Protein AF-A0A9E2E2E7-F1 (afdb_monomer_lite)

pLDDT: mean 81.46, std 17.02, range [42.81, 96.31]

Sequence (90 aa):
MIKCVFVVMLLGLGFAKLPAAELKIWKLLDVWPGKVPGEKGDVPSETLTTHKYRGAPILKYNNVTKPTLTVFKPSQEQDTGASVVICPGG

Foldseek 3Di:
DPVVVVVVVVVPPDPPPPPPPPQDQPDKAWPPPDFDPPDDDDQDDWDWDWDDDPNDIDIDIPSDGTDIDGDTADPPVPPPVDDDDDDDDD

Radius of gyration: 25.11 Å; chains: 1; bounding box: 34×54×70 Å

Secondary structure (DSSP, 8-state):
--HHHHHHHTSSS----PPP----EEEEEES-SSSPTT--SPPPPPEEEEEEETTEEEEEEES----EEEEE---GGG--S---------

Structure (mmCIF, N/CA/C/O backbone):
data_AF-A0A9E2E2E7-F1
#
_entry.id   AF-A0A9E2E2E7-F1
#
loop_
_atom_site.group_PDB
_atom_site.id
_atom_site.type_symbol
_atom_site.label_atom_id
_atom_site.label_alt_id
_atom_site.label_comp_id
_atom_site.label_asym_id
_atom_site.label_entity_id
_atom_site.label_seq_id
_atom_site.pdbx_PDB_ins_code
_atom_site.Cartn_x
_atom_site.Cartn_y
_atom_site.Cartn_z
_atom_site.occupancy
_atom_site.B_iso_or_equiv
_atom_site.auth_seq_id
_atom_site.auth_comp_id
_atom_site.auth_asym_id
_atom_site.auth_atom_id
_atom_site.pdbx_PDB_model_num
ATOM 1 N N . MET A 1 1 ? -14.213 38.748 50.982 1.00 49.53 1 MET A N 1
ATOM 2 C CA . MET A 1 1 ? -13.200 38.413 49.951 1.00 49.53 1 MET A CA 1
ATOM 3 C C . MET A 1 1 ? -12.715 36.951 50.004 1.00 49.53 1 MET A C 1
ATOM 5 O O . MET A 1 1 ? -11.637 36.667 49.515 1.00 49.53 1 MET A O 1
ATOM 9 N N . ILE A 1 2 ? -13.498 35.999 50.541 1.00 53.62 2 ILE A N 1
ATOM 10 C CA . ILE A 1 2 ? -13.070 34.586 50.702 1.00 53.62 2 ILE A CA 1
ATOM 11 C C . ILE A 1 2 ? -13.869 33.608 49.818 1.00 53.62 2 ILE A C 1
ATOM 13 O O . ILE A 1 2 ? -13.381 32.536 49.485 1.00 53.62 2 ILE A O 1
ATOM 17 N N . LYS A 1 3 ? -15.061 33.997 49.337 1.00 42.81 3 LYS A N 1
ATOM 18 C CA . LYS A 1 3 ? -15.906 33.137 48.486 1.00 42.81 3 LYS A CA 1
ATOM 19 C C . LYS A 1 3 ? -15.501 33.109 47.003 1.00 42.81 3 LYS A C 1
ATOM 21 O O . LYS A 1 3 ? -15.734 32.101 46.352 1.00 42.81 3 LYS A O 1
ATOM 26 N N . CYS A 1 4 ? -14.850 34.152 46.476 1.00 44.56 4 CYS A N 1
ATOM 27 C CA . CYS A 1 4 ? -14.442 34.188 45.061 1.00 44.56 4 CYS A CA 1
ATOM 28 C C . CYS A 1 4 ? -13.174 33.371 44.762 1.00 44.56 4 CYS A C 1
ATOM 30 O O . CYS A 1 4 ? -12.970 32.975 43.622 1.00 44.56 4 CYS A O 1
ATOM 32 N N . VAL A 1 5 ? -12.339 33.087 45.769 1.00 50.00 5 VAL A N 1
ATOM 33 C CA . VAL A 1 5 ? -11.070 32.359 45.573 1.00 50.00 5 VAL A CA 1
ATOM 34 C C . VAL A 1 5 ? -11.308 30.856 45.369 1.00 50.00 5 VAL A C 1
ATOM 36 O O . VAL A 1 5 ? -10.625 30.230 44.567 1.00 50.00 5 VAL A O 1
ATOM 39 N N . PHE A 1 6 ? -12.335 30.282 46.007 1.00 42.94 6 PHE A N 1
ATOM 40 C CA . PHE A 1 6 ? -12.648 28.851 45.885 1.00 42.94 6 PHE A CA 1
ATOM 41 C C . PHE A 1 6 ? -13.259 28.454 44.534 1.00 42.94 6 PHE A C 1
ATOM 43 O O . PHE A 1 6 ? -13.070 27.326 44.088 1.00 42.94 6 PHE A O 1
ATOM 50 N N . VAL A 1 7 ? -13.951 29.372 43.853 1.00 46.44 7 VAL A N 1
ATOM 51 C CA . VAL A 1 7 ? -14.588 29.088 42.553 1.00 46.44 7 VAL A CA 1
ATOM 52 C C . VAL A 1 7 ? -13.551 28.973 41.430 1.00 46.44 7 VAL A C 1
ATOM 54 O O . VAL A 1 7 ? -13.737 28.200 40.495 1.00 46.44 7 VAL A O 1
ATOM 57 N N . VAL A 1 8 ? -12.420 29.674 41.543 1.00 48.22 8 VAL A N 1
ATOM 58 C CA . VAL A 1 8 ? -11.375 29.675 40.505 1.00 48.22 8 VAL A CA 1
ATOM 59 C C . VAL A 1 8 ? -10.498 28.416 40.566 1.00 48.22 8 VAL A C 1
ATOM 61 O 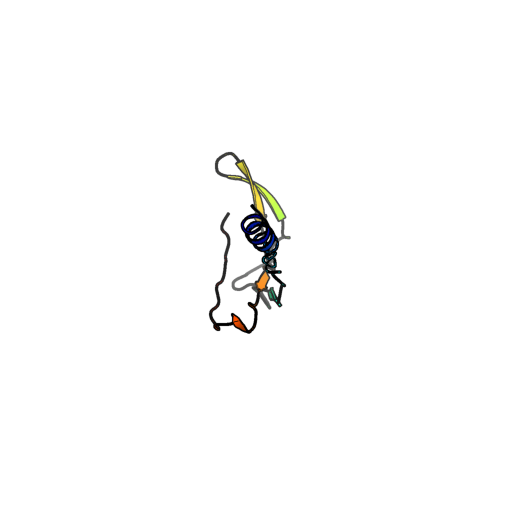O . VAL A 1 8 ? -9.961 27.994 39.547 1.00 48.22 8 VAL A O 1
ATOM 64 N N . MET A 1 9 ? -10.406 27.746 41.721 1.00 45.16 9 MET A N 1
ATOM 65 C CA . MET A 1 9 ? -9.575 26.542 41.871 1.00 45.16 9 MET A CA 1
ATOM 66 C C . MET A 1 9 ? -10.239 25.260 41.326 1.00 45.16 9 MET A C 1
ATOM 68 O O . MET A 1 9 ? -9.550 24.280 41.057 1.00 45.16 9 MET A O 1
ATOM 72 N N . LEU A 1 10 ? -11.558 25.272 41.099 1.00 49.09 10 LEU A N 1
ATOM 73 C CA . LEU A 1 10 ? -12.325 24.124 40.587 1.00 49.09 10 LEU A CA 1
ATOM 74 C C . LEU A 1 10 ? -12.398 24.034 39.051 1.00 49.09 10 LEU A C 1
ATOM 76 O O . LEU A 1 10 ? -12.837 23.012 38.535 1.00 49.09 10 LEU A O 1
ATOM 80 N N . LEU A 1 11 ? -11.935 25.050 38.312 1.00 50.81 11 LEU A N 1
ATOM 81 C CA . LEU A 1 11 ? -11.898 25.027 36.838 1.00 50.81 11 LEU A CA 1
ATOM 82 C C . LEU A 1 11 ? -10.548 24.583 36.240 1.00 50.81 11 LEU A C 1
ATOM 84 O O . LEU A 1 11 ? -10.431 24.458 35.024 1.00 50.81 11 LEU A O 1
ATOM 88 N N . GLY A 1 12 ? -9.520 24.352 37.063 1.00 53.28 12 GLY A N 1
ATOM 89 C CA . GLY A 1 12 ? -8.139 24.155 36.594 1.00 53.28 12 GLY A CA 1
ATOM 90 C C . GLY A 1 12 ? -7.721 22.721 36.233 1.00 53.28 12 GLY A C 1
ATOM 91 O O . GLY A 1 12 ? -6.607 22.525 35.756 1.00 53.28 12 GLY A O 1
ATOM 92 N N . LEU A 1 13 ? -8.563 21.710 36.454 1.00 59.19 13 LEU A N 1
ATOM 93 C CA . LEU A 1 13 ? -8.205 20.291 36.295 1.00 59.19 13 LEU A CA 1
ATOM 94 C C . LEU A 1 13 ? -9.189 19.596 35.356 1.00 59.19 13 LEU A C 1
ATOM 96 O O . LEU A 1 13 ? -10.120 18.926 35.789 1.00 59.19 13 LEU A O 1
ATOM 100 N N . GLY A 1 14 ? -8.995 19.776 34.052 1.00 53.69 14 GLY A N 1
ATOM 101 C CA . GLY A 1 14 ? -9.910 19.172 33.091 1.00 53.69 14 GLY A CA 1
ATOM 102 C C . GLY A 1 14 ? -9.520 19.262 31.626 1.00 53.69 14 GLY A C 1
ATOM 103 O O . GLY A 1 14 ? -10.399 19.141 30.784 1.00 53.69 14 GLY A O 1
ATOM 104 N N . PHE A 1 15 ? -8.240 19.430 31.276 1.00 57.72 15 PHE A N 1
ATOM 105 C CA . PHE A 1 15 ? -7.820 19.008 29.938 1.00 57.72 15 PHE A CA 1
ATOM 106 C C . PHE A 1 15 ? -7.785 17.481 29.944 1.00 57.72 15 PHE A C 1
ATOM 108 O O . PHE A 1 15 ? -6.747 16.868 30.197 1.00 57.72 15 PHE A O 1
ATOM 115 N N . ALA A 1 16 ? -8.948 16.863 29.724 1.00 62.00 16 ALA A N 1
ATOM 116 C CA . ALA A 1 16 ? -9.010 15.467 29.339 1.00 62.00 16 ALA A CA 1
ATOM 117 C C . ALA A 1 16 ? -8.091 15.322 28.122 1.00 62.00 16 ALA A C 1
ATOM 119 O O . ALA A 1 16 ? -8.347 15.909 27.069 1.00 62.00 16 ALA A O 1
ATOM 120 N N . LYS A 1 17 ? -6.974 14.605 28.283 1.00 54.62 17 LYS A N 1
ATOM 121 C CA . LYS A 1 17 ? -6.186 14.161 27.139 1.00 54.62 17 LYS A CA 1
ATOM 122 C C . LYS A 1 17 ? -7.135 13.306 26.313 1.00 54.62 17 LYS A C 1
ATOM 124 O O . LYS A 1 17 ? -7.445 12.189 26.718 1.00 54.62 17 LYS A O 1
ATOM 129 N N . LEU A 1 18 ? -7.641 13.854 25.210 1.00 59.22 18 LEU A N 1
ATOM 130 C CA . LEU A 1 18 ? -8.305 13.049 24.199 1.00 59.22 18 LEU A CA 1
ATOM 131 C C . LEU A 1 18 ? -7.310 11.940 23.853 1.00 59.22 18 LEU A C 1
ATOM 133 O O . LEU A 1 18 ? -6.173 12.266 23.488 1.00 59.22 18 LEU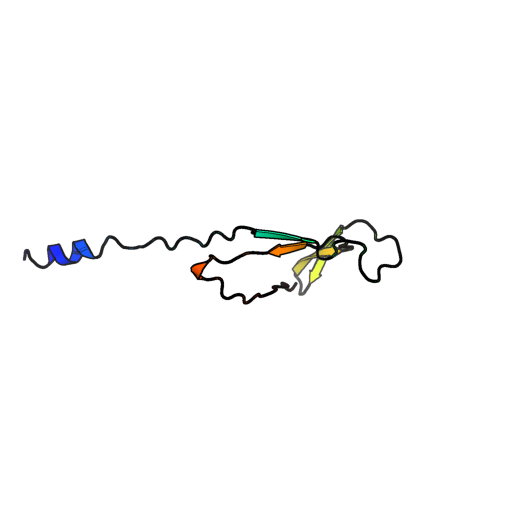 A O 1
ATOM 137 N N . PRO A 1 19 ? -7.658 10.658 24.048 1.00 59.59 19 PRO A N 1
ATOM 138 C CA . PRO A 1 19 ? -6.787 9.595 23.598 1.00 59.59 19 PRO A CA 1
ATOM 139 C C . PRO A 1 19 ? -6.603 9.811 22.100 1.00 59.59 19 PRO A C 1
ATOM 141 O O . PRO A 1 19 ? -7.579 9.888 21.352 1.00 59.59 19 PRO A O 1
ATOM 144 N N . ALA A 1 20 ? -5.354 9.984 21.665 1.00 60.78 20 ALA A N 1
ATOM 145 C CA . ALA A 1 20 ? -5.050 9.864 20.254 1.00 60.78 20 ALA A CA 1
ATOM 146 C C . ALA A 1 20 ? -5.562 8.482 19.849 1.00 60.78 20 ALA A C 1
ATOM 148 O O . ALA A 1 20 ? -5.155 7.488 20.451 1.00 60.78 20 ALA A O 1
ATOM 149 N N . ALA A 1 21 ? -6.522 8.430 18.926 1.00 63.59 21 ALA A N 1
ATOM 150 C CA . ALA A 1 21 ? -7.045 7.164 18.450 1.00 63.59 21 ALA A CA 1
ATOM 151 C C . ALA A 1 21 ? -5.868 6.380 17.864 1.00 63.59 21 ALA A C 1
ATOM 153 O O . ALA A 1 21 ? -5.316 6.749 16.826 1.00 63.59 21 ALA A O 1
ATOM 154 N N . GLU A 1 22 ? -5.433 5.343 18.573 1.00 67.00 22 GLU A N 1
ATOM 155 C CA . GLU A 1 22 ? -4.370 4.476 18.100 1.00 67.00 22 GLU A CA 1
ATOM 156 C C . GLU A 1 22 ? -4.951 3.645 16.956 1.00 67.00 22 GLU A C 1
ATOM 158 O O . GLU A 1 22 ? -5.737 2.718 17.164 1.00 67.00 22 GLU A O 1
ATOM 163 N N . LEU A 1 23 ? -4.614 4.022 15.721 1.00 72.75 23 LEU A N 1
ATOM 164 C CA . LEU A 1 23 ? -4.990 3.269 14.531 1.00 72.75 23 LEU A CA 1
ATOM 165 C C . LEU A 1 23 ? -4.204 1.958 14.507 1.00 72.75 23 LEU A C 1
ATOM 167 O O . LEU A 1 23 ? -3.144 1.845 13.891 1.00 72.75 23 LEU A O 1
ATOM 171 N N . LYS A 1 24 ? -4.734 0.947 15.192 1.00 84.19 24 LYS A N 1
ATOM 172 C CA . LYS A 1 24 ? -4.186 -0.402 15.154 1.00 84.19 24 LYS A CA 1
ATOM 173 C C . LYS A 1 24 ? -4.535 -1.057 13.823 1.00 84.19 24 LYS A C 1
ATOM 175 O O . LYS A 1 24 ? -5.708 -1.190 13.469 1.00 84.19 24 LYS A O 1
ATOM 180 N N . ILE A 1 25 ? -3.510 -1.520 13.110 1.00 92.25 25 ILE A N 1
ATOM 181 C CA . ILE A 1 25 ? -3.693 -2.354 11.921 1.00 92.25 25 ILE A CA 1
ATOM 182 C C . ILE A 1 25 ? -4.401 -3.639 12.357 1.00 92.25 25 ILE A C 1
ATOM 184 O O . ILE A 1 25 ? -3.865 -4.421 13.144 1.00 92.25 25 ILE A O 1
ATOM 188 N N . TRP A 1 26 ? -5.620 -3.844 11.863 1.00 94.31 26 TRP A N 1
ATOM 189 C CA . TRP A 1 26 ? -6.399 -5.046 12.149 1.00 94.31 26 TRP A CA 1
ATOM 190 C C . TRP A 1 26 ? -6.011 -6.184 11.212 1.00 94.31 26 TRP A C 1
ATOM 192 O O . TRP A 1 26 ? -5.880 -7.332 11.639 1.00 94.31 26 TRP A O 1
ATOM 202 N N . LYS A 1 27 ? -5.821 -5.870 9.928 1.00 95.06 27 LYS A N 1
ATOM 203 C CA . LYS A 1 27 ? -5.434 -6.847 8.913 1.00 95.06 27 LYS A CA 1
ATOM 204 C C . LYS A 1 27 ? -4.675 -6.171 7.781 1.00 95.06 27 LYS A C 1
ATOM 206 O O . LYS A 1 27 ? -5.003 -5.051 7.404 1.00 95.06 27 LYS A O 1
ATOM 211 N N . LEU A 1 28 ? -3.702 -6.881 7.226 1.00 95.44 28 LEU A N 1
ATOM 212 C CA . LEU A 1 28 ? -3.107 -6.566 5.935 1.00 95.44 28 LEU A CA 1
ATOM 213 C C . LEU A 1 28 ? -3.685 -7.546 4.911 1.00 95.44 28 LEU A C 1
ATOM 215 O O . LEU A 1 28 ? -3.682 -8.754 5.148 1.00 95.44 28 LEU A O 1
ATOM 219 N N . LEU A 1 29 ? -4.242 -7.027 3.826 1.00 95.06 29 LEU A N 1
ATOM 220 C CA . LEU A 1 29 ? -4.838 -7.817 2.755 1.00 95.06 29 LEU A CA 1
ATOM 221 C C . LEU A 1 29 ? -3.995 -7.681 1.497 1.00 95.06 29 LEU A C 1
ATOM 223 O O . LEU A 1 29 ? -3.751 -6.562 1.058 1.00 95.06 29 LEU A O 1
ATOM 227 N N . ASP A 1 30 ? -3.624 -8.797 0.883 1.00 94.56 30 ASP A N 1
ATOM 228 C CA . ASP A 1 30 ? -3.124 -8.778 -0.488 1.00 94.56 30 ASP A CA 1
ATOM 229 C C . ASP A 1 30 ? -4.287 -8.450 -1.425 1.00 94.56 30 ASP A C 1
ATOM 231 O O . ASP A 1 30 ? -5.327 -9.114 -1.398 1.00 94.56 30 ASP A O 1
ATOM 235 N N . VAL A 1 31 ? -4.125 -7.427 -2.265 1.00 93.06 31 VAL A N 1
ATOM 236 C CA . VAL A 1 31 ? -5.133 -7.094 -3.286 1.00 93.06 31 VAL A CA 1
ATOM 237 C C . VAL A 1 31 ? -5.247 -8.242 -4.290 1.00 93.06 31 VAL A C 1
ATOM 239 O O . VAL A 1 31 ? -6.343 -8.588 -4.730 1.00 93.06 31 VAL A O 1
ATOM 242 N N . TRP A 1 32 ? -4.111 -8.870 -4.604 1.00 91.31 32 TRP A N 1
ATOM 243 C CA . TRP A 1 32 ? -4.023 -10.053 -5.450 1.00 91.31 32 TRP A CA 1
ATOM 244 C C . TRP A 1 32 ? -3.609 -11.263 -4.597 1.00 91.31 32 TRP A C 1
ATOM 246 O O . TRP A 1 32 ? -2.418 -11.519 -4.444 1.00 91.31 32 TRP A O 1
ATOM 256 N N . PRO A 1 33 ? -4.556 -12.049 -4.052 1.00 85.00 33 PRO A N 1
ATOM 257 C CA . PRO A 1 33 ? -4.230 -13.248 -3.266 1.00 85.00 33 PRO A CA 1
ATOM 258 C C . PRO A 1 33 ? -3.657 -14.401 -4.114 1.00 85.00 33 PRO A C 1
ATOM 260 O O . PRO A 1 33 ? -3.271 -15.439 -3.583 1.00 85.00 33 PRO A O 1
ATOM 263 N N . GLY A 1 34 ? -3.629 -14.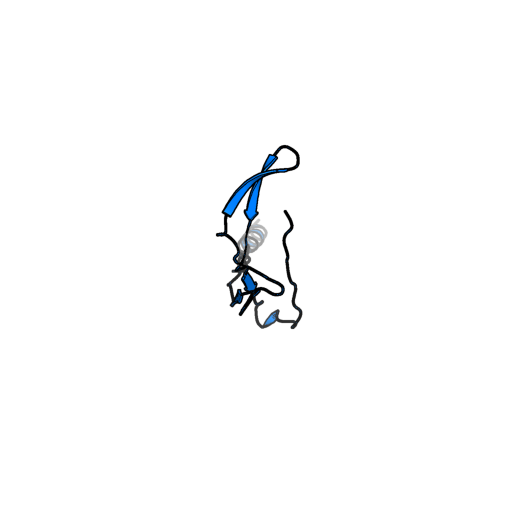248 -5.439 1.00 85.00 34 GLY A N 1
ATOM 264 C CA . GLY A 1 34 ? -3.118 -15.231 -6.386 1.00 85.00 34 GLY A CA 1
ATOM 265 C C . GLY A 1 34 ? -2.444 -14.550 -7.572 1.00 85.00 34 GLY A C 1
ATOM 266 O O . GLY A 1 34 ? -1.754 -13.546 -7.420 1.00 85.00 34 GLY A O 1
ATOM 267 N N . LYS A 1 35 ? -2.639 -15.090 -8.778 1.00 84.12 35 LYS A N 1
ATOM 268 C CA . LYS A 1 35 ? -2.103 -14.465 -9.995 1.00 84.12 35 LYS A CA 1
ATOM 269 C C . LYS A 1 35 ? -2.751 -13.099 -10.230 1.00 84.12 35 LYS A C 1
ATOM 271 O O . LYS A 1 35 ? -3.955 -12.944 -10.030 1.00 84.12 35 LYS A O 1
ATOM 276 N N . VAL A 1 36 ? -1.953 -12.142 -10.700 1.00 86.69 36 VAL A N 1
ATOM 277 C CA . VAL A 1 36 ? -2.434 -10.811 -11.086 1.00 86.69 36 VAL A CA 1
ATOM 278 C C . VAL A 1 36 ? -3.468 -10.959 -12.217 1.00 86.69 36 VAL A C 1
ATOM 280 O O . VAL A 1 36 ? -3.176 -11.619 -13.221 1.00 86.69 36 VAL A O 1
ATOM 283 N N . PRO A 1 37 ? -4.683 -10.396 -12.081 1.00 84.94 37 PRO A N 1
ATOM 284 C CA . PRO A 1 37 ? -5.711 -10.520 -13.108 1.00 84.94 37 PRO A CA 1
ATOM 285 C C . PRO A 1 37 ? -5.280 -9.899 -14.439 1.00 84.94 37 PRO A C 1
ATOM 287 O O . PRO A 1 37 ? -4.894 -8.736 -14.496 1.00 84.94 37 PRO A O 1
ATOM 290 N N . GLY A 1 38 ? -5.387 -10.666 -15.525 1.00 84.19 38 GLY A N 1
ATOM 291 C CA . GLY A 1 38 ? -5.091 -10.182 -16.877 1.00 84.19 38 GLY A CA 1
ATOM 292 C C . GLY A 1 38 ? -3.603 -10.061 -17.218 1.00 84.19 38 GLY A C 1
ATOM 293 O O . GLY A 1 38 ? -3.294 -9.654 -18.337 1.00 84.19 38 GLY A O 1
ATOM 294 N N . GLU A 1 39 ? -2.704 -10.442 -16.308 1.00 83.62 39 GLU A N 1
ATOM 295 C CA . GLU A 1 39 ? -1.266 -10.469 -16.569 1.00 83.62 39 GLU A CA 1
ATOM 296 C C . GLU A 1 39 ? -0.919 -11.584 -17.565 1.00 83.62 39 GLU A C 1
ATOM 298 O O . GLU A 1 39 ? -1.402 -12.716 -17.441 1.00 83.62 39 GLU A O 1
ATOM 303 N N . LYS A 1 40 ? -0.118 -11.258 -18.585 1.00 81.25 40 LYS A N 1
ATOM 304 C CA . LYS A 1 40 ? 0.157 -12.155 -19.725 1.00 81.25 40 LYS A CA 1
ATOM 305 C C . LYS A 1 40 ? 1.620 -12.573 -19.833 1.00 81.25 40 LYS A C 1
ATOM 307 O O . LYS A 1 40 ? 1.926 -13.404 -20.687 1.00 81.25 40 LYS A O 1
ATOM 312 N N . GLY A 1 41 ? 2.508 -12.035 -19.000 1.00 82.38 41 GLY A N 1
ATOM 313 C CA . GLY A 1 41 ? 3.926 -12.365 -19.055 1.00 82.38 41 GLY A CA 1
ATOM 314 C C . GLY A 1 41 ? 4.665 -12.089 -17.754 1.00 82.38 41 GLY A C 1
ATOM 315 O O . GLY A 1 41 ? 4.063 -11.906 -16.696 1.00 82.38 41 GLY A O 1
ATOM 316 N N . ASP A 1 42 ? 5.990 -12.082 -17.857 1.00 84.94 42 ASP A N 1
ATOM 317 C CA . ASP A 1 42 ? 6.866 -11.761 -16.740 1.00 84.94 42 ASP A CA 1
ATOM 318 C C . ASP A 1 42 ? 6.923 -10.244 -16.542 1.00 84.94 42 ASP A C 1
ATOM 320 O O . ASP A 1 42 ? 7.296 -9.485 -17.440 1.00 84.94 42 ASP A O 1
ATOM 324 N N . VAL A 1 43 ? 6.560 -9.801 -15.339 1.00 86.19 43 VAL A N 1
ATOM 325 C CA . VAL A 1 43 ? 6.669 -8.400 -14.931 1.00 86.19 43 VAL A CA 1
ATOM 326 C C . VAL A 1 43 ? 8.071 -8.174 -14.347 1.00 86.19 43 VAL A C 1
ATOM 328 O O . VAL A 1 43 ? 8.487 -8.948 -13.480 1.00 86.19 43 VAL A O 1
ATOM 331 N N . PRO A 1 44 ? 8.818 -7.137 -14.779 1.00 90.25 44 PRO A N 1
ATOM 332 C CA . PRO A 1 44 ? 10.112 -6.812 -14.184 1.00 90.25 44 PRO A CA 1
ATOM 333 C C . PRO A 1 44 ? 9.991 -6.481 -12.692 1.00 90.25 44 PRO A C 1
ATOM 335 O O . PRO A 1 44 ? 8.909 -6.169 -12.200 1.00 90.25 44 PRO A O 1
ATOM 338 N N . SER A 1 45 ? 11.115 -6.476 -11.972 1.00 92.44 45 SER A N 1
ATOM 339 C CA . SER A 1 45 ? 11.132 -6.090 -10.558 1.00 92.44 45 SER A CA 1
ATOM 340 C C . SER A 1 45 ? 10.502 -4.713 -10.320 1.00 92.44 45 SER A C 1
ATOM 342 O O . SER A 1 45 ? 10.598 -3.804 -11.155 1.00 92.44 45 SER A O 1
ATOM 344 N N . GLU A 1 46 ? 9.883 -4.564 -9.150 1.00 94.12 46 GLU A N 1
ATOM 345 C CA . GLU A 1 46 ? 9.354 -3.286 -8.683 1.00 94.12 46 GLU A CA 1
ATOM 346 C C . GLU A 1 46 ? 10.486 -2.256 -8.580 1.00 94.12 46 GLU A C 1
ATOM 348 O O . GLU A 1 46 ? 11.584 -2.557 -8.106 1.00 94.12 46 GLU A O 1
ATOM 353 N N . THR A 1 47 ? 10.229 -1.038 -9.056 1.00 96.31 47 THR A N 1
ATOM 354 C CA . THR A 1 47 ? 11.217 0.050 -9.052 1.00 96.31 47 THR A CA 1
ATOM 355 C C . THR A 1 47 ? 10.602 1.347 -8.559 1.00 96.31 47 THR A C 1
ATOM 357 O O . THR A 1 47 ? 9.417 1.602 -8.767 1.00 96.31 47 THR A O 1
ATOM 360 N N . LEU A 1 48 ? 11.434 2.193 -7.951 1.00 96.06 48 LEU A N 1
ATOM 361 C CA . LEU A 1 48 ? 11.076 3.539 -7.524 1.00 96.06 48 LEU A CA 1
ATOM 362 C C . LEU A 1 48 ? 11.870 4.551 -8.351 1.00 96.06 48 LEU A C 1
ATOM 364 O O . L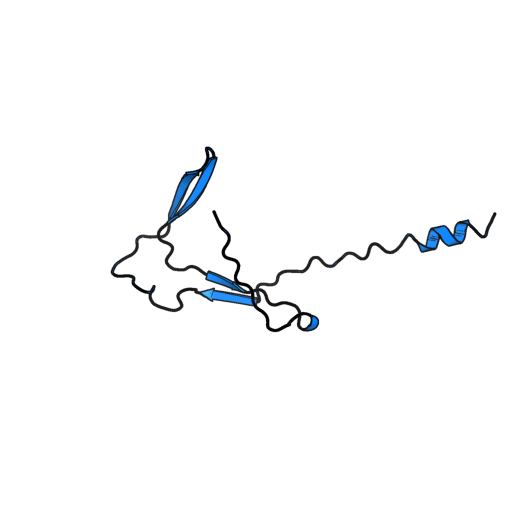EU A 1 48 ? 13.100 4.568 -8.299 1.00 96.06 48 LEU A O 1
ATOM 368 N N . THR A 1 49 ? 11.179 5.382 -9.128 1.00 95.69 49 THR A N 1
ATOM 369 C CA . THR A 1 49 ? 11.801 6.356 -10.035 1.00 95.69 49 THR A CA 1
ATOM 370 C C . THR A 1 49 ? 11.382 7.779 -9.700 1.00 95.69 49 THR A C 1
ATOM 372 O O . THR A 1 49 ? 10.260 8.030 -9.262 1.00 95.69 49 THR A O 1
ATOM 375 N N . THR A 1 50 ? 12.273 8.740 -9.941 1.00 96.06 50 THR A N 1
ATOM 376 C CA . THR A 1 50 ? 11.969 10.164 -9.763 1.00 96.06 50 THR A CA 1
ATOM 377 C C . THR A 1 50 ? 11.409 10.754 -11.054 1.00 96.06 50 THR A C 1
ATOM 379 O O . THR A 1 50 ? 12.033 10.653 -12.110 1.00 96.06 50 THR A O 1
ATOM 382 N N . HIS A 1 51 ? 10.257 11.417 -10.973 1.00 92.38 51 HIS A N 1
ATOM 383 C CA . HIS A 1 51 ? 9.617 12.124 -12.087 1.00 92.38 51 HIS A CA 1
ATOM 384 C C . HIS A 1 51 ? 9.397 13.594 -11.741 1.00 92.38 51 HIS A C 1
ATOM 386 O O . HIS A 1 51 ? 9.332 13.951 -10.572 1.00 92.38 51 HIS A O 1
ATOM 392 N N . LYS A 1 52 ? 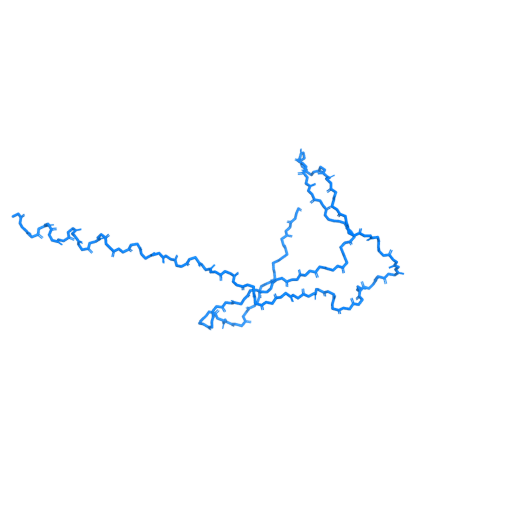9.242 14.458 -12.749 1.00 93.50 52 LYS A N 1
ATOM 393 C CA . LYS A 1 52 ? 8.768 15.831 -12.534 1.00 93.50 52 LYS A CA 1
ATOM 394 C C . LYS A 1 52 ? 7.260 15.885 -12.732 1.00 93.50 52 LYS A C 1
ATOM 396 O O . LYS A 1 52 ? 6.772 15.548 -13.808 1.00 93.50 52 LYS A O 1
ATOM 401 N N . TYR A 1 53 ? 6.545 16.367 -11.727 1.00 88.19 53 TYR A N 1
ATOM 402 C CA . TYR A 1 53 ? 5.119 16.650 -11.805 1.00 88.19 53 TYR A CA 1
ATOM 403 C C . TYR A 1 53 ? 4.856 18.053 -11.260 1.00 88.19 53 TYR A C 1
ATOM 405 O O . TYR A 1 53 ? 5.288 18.395 -10.163 1.00 88.19 53 TYR A O 1
ATOM 413 N N . ARG A 1 54 ? 4.206 18.904 -12.066 1.00 91.25 54 ARG A N 1
ATOM 414 C CA . ARG A 1 54 ? 3.921 20.316 -11.730 1.00 91.25 54 ARG A CA 1
ATOM 415 C C . ARG A 1 54 ? 5.149 21.111 -11.248 1.00 91.25 54 ARG A C 1
ATOM 417 O O . ARG A 1 54 ? 5.055 21.938 -10.351 1.00 91.25 54 ARG A O 1
ATOM 424 N N . GLY A 1 55 ? 6.312 20.851 -11.844 1.00 93.44 55 GLY A N 1
ATOM 425 C CA . GLY A 1 55 ? 7.567 21.536 -11.511 1.00 93.44 55 GLY A CA 1
ATOM 426 C C . GLY A 1 55 ? 8.307 20.993 -10.283 1.00 93.44 55 GLY A C 1
ATOM 427 O O . GLY A 1 55 ? 9.445 21.398 -10.062 1.00 93.44 55 GLY A O 1
ATOM 428 N N . ALA A 1 56 ? 7.732 20.042 -9.542 1.00 92.50 56 ALA A N 1
ATOM 429 C CA . ALA A 1 56 ? 8.364 19.401 -8.392 1.00 92.50 56 ALA A CA 1
ATOM 430 C C . ALA A 1 56 ? 8.761 17.942 -8.698 1.00 92.50 56 ALA A C 1
ATOM 432 O O . ALA A 1 56 ? 8.098 17.280 -9.505 1.00 92.50 56 ALA A O 1
ATOM 433 N N . PRO A 1 57 ? 9.841 17.418 -8.088 1.00 93.69 57 PRO A N 1
ATOM 434 C CA . PRO A 1 57 ? 10.157 15.999 -8.154 1.00 93.69 57 PRO A CA 1
ATOM 435 C C . PRO A 1 57 ? 9.162 15.182 -7.315 1.00 93.69 57 PRO A C 1
ATOM 437 O O . PRO A 1 57 ? 8.866 15.533 -6.176 1.00 93.69 57 PRO A O 1
ATOM 440 N N . ILE A 1 58 ? 8.687 14.073 -7.872 1.00 93.00 58 ILE A N 1
ATOM 441 C CA . ILE A 1 58 ? 7.871 13.059 -7.198 1.00 93.00 58 ILE A CA 1
ATOM 442 C C . ILE A 1 58 ? 8.544 11.692 -7.324 1.00 93.00 58 ILE A C 1
ATOM 444 O O . ILE A 1 58 ? 9.256 11.436 -8.298 1.00 93.00 58 ILE A O 1
ATOM 448 N N . LEU A 1 59 ? 8.292 10.806 -6.364 1.00 93.31 59 LEU A N 1
ATOM 449 C CA . LEU A 1 59 ? 8.679 9.400 -6.443 1.00 93.31 59 LEU A CA 1
ATOM 450 C C . LEU A 1 59 ? 7.506 8.590 -7.001 1.00 93.31 59 LEU A C 1
ATOM 452 O O . LEU A 1 59 ? 6.376 8.734 -6.537 1.00 93.31 59 LEU A O 1
ATOM 456 N N . LYS A 1 60 ? 7.771 7.743 -7.995 1.00 92.81 60 LYS A N 1
ATOM 457 C CA . LYS A 1 60 ? 6.779 6.880 -8.636 1.00 92.81 60 LYS A CA 1
ATOM 458 C C . LYS A 1 60 ? 7.211 5.423 -8.540 1.00 92.81 60 LYS A C 1
ATOM 460 O O . LYS A 1 60 ? 8.298 5.071 -8.992 1.00 92.81 60 LYS A O 1
ATOM 465 N N . TYR A 1 61 ? 6.335 4.584 -8.000 1.00 93.25 61 TYR A N 1
ATOM 466 C CA . TYR A 1 61 ? 6.485 3.134 -8.062 1.00 93.25 61 TYR A CA 1
ATOM 467 C C . TYR A 1 61 ? 6.070 2.615 -9.447 1.00 93.25 61 TYR A C 1
ATOM 469 O O . TYR A 1 61 ? 5.042 3.030 -9.989 1.00 93.25 61 TYR A O 1
ATOM 477 N N . ASN A 1 62 ? 6.855 1.706 -10.022 1.00 92.69 62 ASN A N 1
ATOM 478 C CA . ASN A 1 62 ? 6.543 1.006 -11.272 1.00 92.69 62 ASN A CA 1
ATOM 479 C C . ASN A 1 62 ? 6.604 -0.509 -11.051 1.00 92.69 62 ASN A C 1
ATOM 481 O O . ASN A 1 62 ? 7.325 -0.974 -10.172 1.00 92.69 62 ASN A O 1
ATOM 485 N N . ASN A 1 63 ? 5.900 -1.268 -11.896 1.00 91.38 63 ASN A N 1
ATOM 486 C CA . ASN A 1 63 ? 5.868 -2.736 -11.866 1.00 91.38 63 ASN A CA 1
ATOM 487 C C . ASN A 1 63 ? 5.365 -3.321 -10.528 1.00 91.38 63 ASN A C 1
ATOM 489 O O . ASN A 1 63 ? 5.861 -4.341 -10.056 1.00 91.38 63 ASN A O 1
ATOM 493 N N . VAL A 1 64 ? 4.380 -2.669 -9.900 1.00 90.38 64 VAL A N 1
ATOM 494 C CA . VAL A 1 64 ? 3.798 -3.129 -8.630 1.00 90.38 64 VAL A CA 1
ATOM 495 C C . VAL A 1 64 ? 2.972 -4.395 -8.871 1.00 90.38 64 VAL A C 1
ATOM 497 O O . VAL A 1 64 ? 1.909 -4.342 -9.490 1.00 90.38 64 VAL A O 1
ATOM 500 N N . THR A 1 65 ? 3.445 -5.532 -8.359 1.00 89.88 65 THR A N 1
ATOM 501 C CA . THR A 1 65 ? 2.784 -6.846 -8.514 1.00 89.88 65 THR A CA 1
ATOM 502 C C . THR A 1 65 ? 2.135 -7.362 -7.232 1.00 89.88 65 THR A C 1
ATOM 504 O O . THR A 1 65 ? 1.285 -8.247 -7.297 1.00 89.88 65 THR A O 1
ATOM 507 N N . LYS A 1 66 ? 2.490 -6.802 -6.068 1.00 90.62 66 LYS A N 1
ATOM 508 C CA . LYS A 1 66 ? 1.984 -7.222 -4.748 1.00 90.62 66 LYS A CA 1
ATOM 509 C C . LYS A 1 66 ? 1.437 -6.042 -3.924 1.00 90.62 66 LYS A C 1
ATOM 511 O O . LYS A 1 66 ? 1.956 -5.763 -2.844 1.00 90.62 66 LYS A O 1
ATOM 516 N N . PRO A 1 67 ? 0.424 -5.304 -4.416 1.00 92.38 67 PRO A N 1
ATOM 517 C CA . PRO A 1 67 ? -0.190 -4.245 -3.631 1.00 92.38 67 PRO A CA 1
ATOM 518 C C . PRO A 1 67 ? -0.990 -4.823 -2.457 1.00 92.38 67 PRO A C 1
ATOM 520 O O . PRO A 1 67 ? -1.594 -5.894 -2.562 1.00 92.38 67 PRO A O 1
ATOM 523 N N . THR A 1 68 ? -1.027 -4.075 -1.353 1.00 94.25 68 THR A N 1
ATOM 524 C CA . THR A 1 68 ? -1.749 -4.446 -0.131 1.00 94.25 68 THR A CA 1
ATOM 525 C C . THR A 1 68 ? -2.755 -3.373 0.284 1.00 94.25 68 THR A C 1
ATOM 527 O O . THR A 1 68 ? -2.594 -2.193 -0.026 1.00 94.25 68 THR A O 1
ATOM 530 N N . LEU A 1 69 ? -3.805 -3.787 0.993 1.00 95.44 69 L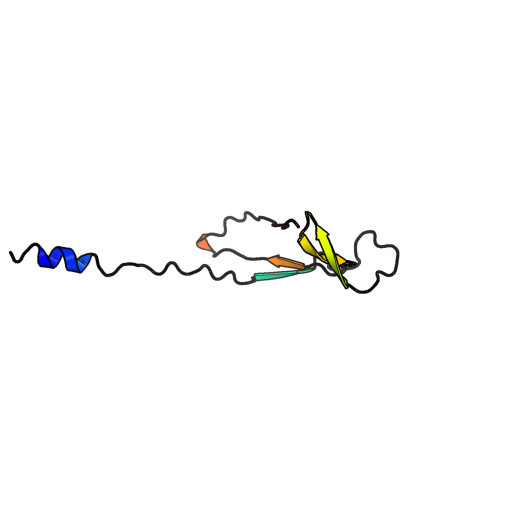EU A N 1
ATOM 531 C CA . LEU A 1 69 ? -4.737 -2.914 1.701 1.00 95.44 69 LEU A CA 1
ATOM 532 C C . LEU A 1 69 ? -4.565 -3.106 3.205 1.00 95.44 69 LEU A C 1
ATOM 534 O O . LEU A 1 69 ? -4.675 -4.217 3.725 1.00 95.44 69 LEU A O 1
ATOM 538 N N . THR A 1 70 ? -4.354 -2.003 3.911 1.00 95.62 70 THR A N 1
ATOM 539 C CA . THR A 1 70 ? -4.336 -1.985 5.373 1.00 95.62 70 THR A CA 1
ATOM 540 C C . THR A 1 70 ? -5.744 -1.730 5.885 1.00 95.62 70 THR A C 1
ATOM 542 O O . THR A 1 70 ? -6.340 -0.691 5.605 1.00 95.62 70 THR A O 1
ATOM 545 N N . VAL A 1 71 ? -6.281 -2.676 6.647 1.00 95.25 71 VAL A N 1
ATOM 546 C CA . VAL A 1 71 ? -7.608 -2.574 7.247 1.00 95.25 71 VAL A CA 1
ATOM 547 C C . VAL A 1 71 ? -7.473 -2.095 8.684 1.00 95.25 71 VAL A C 1
ATOM 549 O O . VAL A 1 71 ? -6.786 -2.714 9.501 1.00 95.25 71 VAL A O 1
ATOM 552 N N . PHE A 1 72 ? -8.190 -1.023 8.994 1.00 93.38 72 PHE A N 1
ATOM 553 C CA . PHE A 1 72 ? -8.378 -0.514 10.346 1.00 93.38 72 PHE A CA 1
ATOM 554 C C . PHE A 1 72 ? -9.806 -0.821 10.777 1.00 93.38 72 PHE A C 1
ATOM 556 O O . PHE A 1 72 ? -10.743 -0.605 10.008 1.00 93.38 72 PHE A O 1
ATOM 563 N N . LYS A 1 73 ? -9.974 -1.347 11.991 1.00 91.62 73 LYS A N 1
ATOM 564 C CA . LYS A 1 73 ? -11.294 -1.635 12.553 1.00 91.62 73 LYS A CA 1
ATOM 565 C C . LYS A 1 73 ? -11.591 -0.612 13.656 1.00 91.62 73 LYS A C 1
ATOM 567 O O . LYS A 1 73 ? -10.712 -0.399 14.494 1.00 91.62 73 LYS A O 1
ATOM 572 N N . PRO A 1 74 ? -12.776 0.024 13.662 1.00 89.56 74 PRO A N 1
ATOM 573 C CA . PRO A 1 74 ? -13.179 0.889 14.766 1.00 89.56 74 PRO A CA 1
ATOM 574 C C . PRO A 1 74 ? -13.342 0.081 16.062 1.00 89.56 74 PRO A C 1
ATOM 576 O O . PRO A 1 74 ? -13.350 -1.156 16.047 1.00 89.56 74 PRO A O 1
ATOM 579 N N . SER A 1 75 ? -13.483 0.774 17.194 1.00 89.88 75 SER A N 1
ATOM 580 C CA . SER A 1 75 ? -13.887 0.112 18.437 1.00 89.88 75 SER A CA 1
ATOM 581 C C . SER A 1 75 ? -15.263 -0.537 18.270 1.00 89.88 75 SER A C 1
ATOM 583 O O . SER A 1 75 ? -16.057 -0.135 17.420 1.00 89.88 75 SER A O 1
ATOM 585 N N . GLN A 1 76 ? -15.566 -1.537 19.100 1.00 89.75 76 GLN A N 1
ATOM 586 C CA . GLN A 1 76 ? -16.845 -2.249 19.034 1.00 89.75 76 GLN A CA 1
ATOM 587 C C . GLN A 1 76 ? -18.052 -1.310 19.203 1.00 89.75 76 GLN A C 1
ATOM 589 O O . GLN A 1 76 ? -19.078 -1.512 18.568 1.00 89.75 76 GLN A O 1
ATOM 594 N N . GLU A 1 77 ? -17.913 -0.261 20.015 1.00 92.94 77 GLU A N 1
ATOM 595 C CA . GLU A 1 77 ? -18.944 0.761 20.248 1.00 92.94 77 GLU A CA 1
ATOM 596 C C . GLU A 1 77 ? -19.235 1.621 19.007 1.00 92.94 77 GLU A C 1
ATOM 598 O O . GLU A 1 77 ? -20.320 2.183 18.881 1.00 92.94 77 GLU A O 1
ATOM 603 N N . GLN A 1 78 ? -18.263 1.737 18.099 1.00 88.44 78 GLN A N 1
ATOM 604 C CA . GLN A 1 78 ? -18.327 2.555 16.885 1.00 88.44 78 GLN A CA 1
ATOM 605 C C . GLN A 1 78 ? -18.460 1.706 15.610 1.00 88.44 78 GLN A C 1
ATOM 607 O O . GLN A 1 78 ? -18.487 2.253 14.506 1.00 88.44 78 GLN A O 1
ATOM 612 N N . ASP A 1 79 ? -18.527 0.379 15.741 1.00 92.12 79 ASP A N 1
ATOM 613 C CA . ASP A 1 79 ? -18.648 -0.546 14.618 1.00 92.12 79 ASP A CA 1
ATOM 614 C C . ASP A 1 79 ? -20.086 -0.545 14.081 1.00 92.12 79 ASP A C 1
ATOM 616 O O . ASP A 1 79 ? -20.948 -1.313 14.506 1.00 92.12 79 ASP A O 1
ATOM 620 N N . THR A 1 80 ? -20.352 0.359 13.139 1.00 95.44 80 THR A N 1
ATOM 621 C CA . THR A 1 80 ? -21.655 0.492 12.469 1.00 95.44 80 THR A CA 1
ATOM 622 C C . THR A 1 80 ? -21.863 -0.527 11.344 1.00 95.44 80 THR A C 1
ATOM 624 O O . THR A 1 80 ? -22.928 -0.546 10.727 1.00 95.44 80 THR A O 1
ATOM 627 N N . GLY A 1 81 ? -20.850 -1.339 11.021 1.00 93.81 81 GLY A N 1
ATOM 628 C CA . GLY A 1 81 ? -20.840 -2.228 9.856 1.00 93.81 81 GLY A CA 1
ATOM 629 C C . GLY A 1 81 ? -20.573 -1.536 8.509 1.00 93.81 81 GLY A C 1
ATOM 630 O O . GLY A 1 81 ? -20.385 -2.222 7.503 1.00 93.81 81 GLY A O 1
ATOM 631 N N . ALA A 1 82 ? -20.510 -0.202 8.456 1.00 95.75 82 ALA A N 1
ATOM 632 C CA . ALA A 1 82 ? -20.123 0.524 7.246 1.00 95.75 82 ALA A CA 1
ATOM 633 C C . ALA A 1 82 ? -18.605 0.438 6.998 1.00 95.75 82 ALA A C 1
ATOM 635 O O . ALA A 1 82 ? -17.808 0.420 7.934 1.00 95.75 82 ALA A O 1
ATOM 636 N N . SER A 1 83 ? -18.189 0.408 5.728 1.00 94.31 83 SER A N 1
ATOM 637 C CA . SER A 1 83 ? -16.774 0.361 5.326 1.00 94.31 83 SER A CA 1
ATOM 638 C C . SER A 1 83 ? -16.446 1.437 4.294 1.00 94.31 83 SER A C 1
ATOM 640 O O . SER A 1 83 ? -17.259 1.731 3.419 1.00 94.31 83 SER A O 1
ATOM 642 N N . VAL A 1 84 ? -15.236 1.998 4.377 1.00 94.00 84 VAL A N 1
ATOM 643 C CA . VAL A 1 84 ? -14.707 2.995 3.434 1.00 94.00 84 VAL A CA 1
ATOM 644 C C . VAL A 1 84 ? -13.360 2.512 2.910 1.00 94.00 84 VAL A C 1
ATOM 646 O O . VAL A 1 84 ? -12.494 2.118 3.689 1.00 94.00 84 VAL A O 1
ATOM 649 N N . VAL A 1 85 ? -13.176 2.563 1.591 1.00 95.19 85 VAL A N 1
ATOM 650 C CA . VAL A 1 85 ? -11.888 2.293 0.941 1.00 95.19 85 VAL A CA 1
ATOM 651 C C . VAL A 1 85 ? -11.269 3.624 0.542 1.00 95.19 85 VAL A C 1
ATOM 653 O O . VAL A 1 85 ? -11.886 4.409 -0.175 1.00 95.19 85 VAL A O 1
ATOM 656 N N . ILE A 1 86 ? -10.050 3.879 1.014 1.00 93.75 86 ILE A N 1
ATOM 657 C CA . ILE A 1 86 ? -9.302 5.095 0.697 1.00 93.75 86 ILE A CA 1
ATOM 658 C C . ILE A 1 86 ? -8.190 4.723 -0.279 1.00 93.75 86 ILE A C 1
ATOM 660 O O . ILE A 1 86 ? -7.220 4.070 0.096 1.00 93.75 86 ILE A O 1
ATOM 664 N N . CYS A 1 87 ? -8.331 5.172 -1.523 1.00 91.94 87 CYS A N 1
ATOM 665 C CA . CYS A 1 87 ? -7.280 5.116 -2.533 1.00 91.94 87 CYS A CA 1
ATOM 666 C C . CYS A 1 87 ? -6.684 6.525 -2.661 1.00 91.94 87 CYS A C 1
ATOM 668 O O . CYS A 1 87 ? -7.261 7.350 -3.376 1.00 91.94 87 CYS A O 1
ATOM 670 N N . PRO A 1 88 ? -5.602 6.855 -1.928 1.00 86.00 88 PRO A N 1
ATOM 671 C CA . PRO A 1 88 ? -5.001 8.178 -2.020 1.00 86.00 88 PRO A CA 1
ATOM 672 C C . PRO A 1 88 ? -4.513 8.436 -3.451 1.00 86.00 88 PRO A C 1
ATOM 674 O O . PRO A 1 88 ? -4.003 7.538 -4.120 1.00 86.00 88 PRO A O 1
ATOM 677 N N . GLY A 1 89 ? -4.694 9.669 -3.920 1.00 80.69 89 GLY A N 1
ATOM 678 C CA . GLY A 1 89 ? -4.136 10.119 -5.194 1.00 80.69 89 GLY A CA 1
ATOM 679 C C . GLY A 1 89 ? -2.645 10.459 -5.096 1.00 80.69 89 GLY A C 1
ATOM 680 O O . GLY A 1 89 ? -2.081 10.518 -4.002 1.00 80.69 89 GLY A O 1
ATOM 681 N N . GLY A 1 90 ? -2.042 10.728 -6.255 1.00 66.94 90 GLY A N 1
ATOM 682 C CA . GLY A 1 90 ? -0.682 11.247 -6.434 1.00 66.94 90 GLY A CA 1
ATOM 683 C C . GLY A 1 90 ? -0.626 12.255 -7.574 1.00 66.94 90 GLY A C 1
ATOM 684 O O . GLY A 1 90 ? -1.429 12.104 -8.523 1.00 66.94 90 GLY A O 1
#